Protein AF-A1ZMB5-F1 (afdb_monomer)

Solvent-accessible surface area (backbone atoms only — not comparable to full-atom values): 4811 Å² total; per-residue (Å²): 136,84,62,90,88,73,66,94,58,50,70,45,74,51,74,44,70,43,79,54,98,88,41,81,38,72,35,33,37,34,37,26,45,21,45,98,84,70,46,75,72,49,90,66,66,50,76,49,78,61,73,90,83,71,78,91,76,77,77,61,70,73,79,74,52,81,75,82,74,81,126

Structure (mmCIF, N/CA/C/O backbone):
data_AF-A1ZMB5-F1
#
_entry.id   AF-A1ZMB5-F1
#
loop_
_atom_site.group_PDB
_atom_site.id
_atom_site.type_symbol
_atom_site.label_atom_id
_atom_site.label_alt_id
_atom_site.label_comp_id
_atom_site.label_asym_id
_atom_site.label_entity_id
_atom_site.label_seq_id
_atom_site.pdbx_PDB_ins_code
_atom_site.Cartn_x
_atom_site.Cartn_y
_atom_site.Cartn_z
_atom_site.occupancy
_atom_site.B_iso_or_equiv
_atom_site.auth_seq_id
_atom_site.auth_comp_id
_atom_site.auth_asym_id
_atom_site.auth_atom_id
_atom_site.pdbx_PDB_model_num
ATOM 1 N N . MET A 1 1 ? -2.986 5.159 -6.882 1.00 50.91 1 MET A N 1
ATOM 2 C CA . MET A 1 1 ? -3.796 4.590 -7.982 1.00 50.91 1 MET A CA 1
ATOM 3 C C . MET A 1 1 ? -3.316 5.230 -9.260 1.00 50.91 1 MET A C 1
ATOM 5 O O . MET A 1 1 ? -2.884 6.373 -9.205 1.00 50.91 1 MET A O 1
ATOM 9 N N . VAL A 1 2 ? -3.313 4.493 -10.362 1.00 56.41 2 VAL A N 1
ATOM 10 C CA . VAL A 1 2 ? -2.942 5.059 -11.654 1.00 56.41 2 VAL A CA 1
ATOM 11 C C . VAL A 1 2 ? -4.230 5.296 -12.426 1.00 56.41 2 VAL A C 1
ATOM 13 O O . VAL A 1 2 ? -4.994 4.355 -12.625 1.00 56.41 2 VAL A O 1
ATOM 16 N N . ASP A 1 3 ? -4.488 6.549 -12.784 1.00 61.94 3 ASP A N 1
ATOM 17 C CA . ASP A 1 3 ? -5.731 6.945 -13.441 1.00 61.94 3 ASP A CA 1
ATOM 18 C C . ASP A 1 3 ? -5.830 6.400 -14.871 1.00 61.94 3 ASP A C 1
ATOM 20 O O . ASP A 1 3 ? -4.842 6.280 -15.608 1.00 61.94 3 ASP A O 1
ATOM 24 N N . TYR A 1 4 ? -7.064 6.097 -15.273 1.00 53.00 4 TYR A N 1
ATOM 25 C CA . TYR A 1 4 ? -7.411 5.703 -16.635 1.00 53.00 4 TYR A CA 1
ATOM 26 C C . TYR A 1 4 ? -6.984 6.806 -17.628 1.00 53.00 4 TYR A C 1
ATOM 28 O O . TYR A 1 4 ? -7.247 7.982 -17.396 1.00 53.00 4 TYR A O 1
ATOM 36 N N . ASN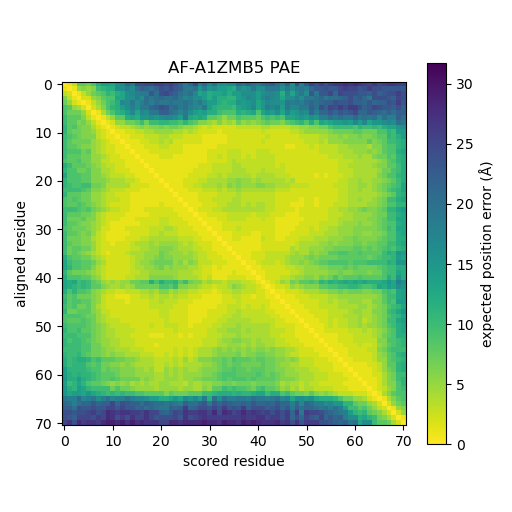 A 1 5 ? -6.310 6.434 -18.725 1.00 59.81 5 ASN A N 1
ATOM 37 C CA . ASN A 1 5 ? -5.707 7.312 -19.753 1.00 59.81 5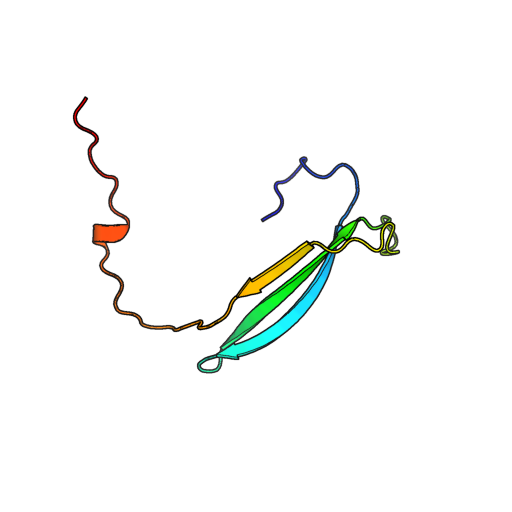 ASN A CA 1
ATOM 38 C C . ASN A 1 5 ?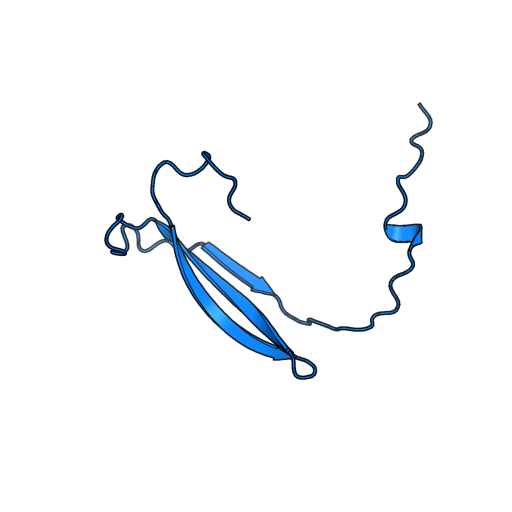 -4.458 8.143 -19.382 1.00 59.81 5 ASN A C 1
ATOM 40 O O . ASN A 1 5 ? -3.931 8.838 -20.252 1.00 59.81 5 ASN A O 1
ATOM 44 N N . VAL A 1 6 ? -3.904 8.041 -18.168 1.00 62.25 6 VAL A N 1
ATOM 45 C CA . VAL A 1 6 ? -2.632 8.729 -17.830 1.00 62.25 6 VAL A CA 1
ATOM 46 C C . VAL A 1 6 ? -1.405 7.948 -18.329 1.00 62.25 6 VAL A C 1
ATOM 48 O O . VAL A 1 6 ? -0.328 8.504 -18.555 1.00 62.25 6 VAL A O 1
ATOM 51 N N . VAL A 1 7 ? -1.562 6.648 -18.574 1.00 62.41 7 VAL A N 1
ATOM 52 C CA . VAL A 1 7 ? -0.455 5.733 -18.860 1.00 62.41 7 VAL A CA 1
ATOM 53 C C . VAL A 1 7 ? -0.347 5.443 -20.353 1.00 62.41 7 VAL A C 1
ATOM 55 O O . VAL A 1 7 ? -1.029 4.571 -20.880 1.00 62.41 7 VAL A O 1
ATOM 58 N N . LYS A 1 8 ? 0.561 6.136 -21.045 1.00 71.38 8 LYS A N 1
ATOM 59 C CA . LYS A 1 8 ? 0.890 5.820 -22.450 1.00 71.38 8 LYS A CA 1
ATOM 60 C C . LYS A 1 8 ? 1.700 4.520 -22.611 1.00 71.38 8 LYS A C 1
ATOM 62 O O . LYS A 1 8 ? 1.729 3.959 -23.700 1.00 71.38 8 LYS A O 1
ATOM 67 N N . GLN A 1 9 ? 2.371 4.057 -21.553 1.00 76.62 9 GLN A N 1
ATOM 68 C CA . GLN A 1 9 ? 3.206 2.844 -21.530 1.00 76.62 9 GLN A CA 1
ATOM 69 C C . GLN A 1 9 ? 2.840 1.988 -20.315 1.00 76.62 9 GLN A C 1
ATOM 71 O O . GLN A 1 9 ? 2.965 2.512 -19.209 1.00 76.62 9 GLN A O 1
ATOM 76 N N . PRO A 1 10 ? 2.419 0.720 -20.475 1.00 87.62 10 PRO A N 1
ATOM 77 C CA . PRO A 1 10 ? 1.903 -0.070 -19.364 1.00 87.62 10 PRO A CA 1
ATOM 78 C C . PRO A 1 10 ? 2.933 -0.208 -18.237 1.00 87.62 10 PRO A C 1
ATOM 80 O O . PRO A 1 10 ? 4.144 -0.154 -18.453 1.00 87.62 10 PRO A O 1
ATOM 83 N N . LEU A 1 11 ? 2.433 -0.374 -17.015 1.00 90.44 11 LEU A N 1
ATOM 84 C CA . LEU A 1 11 ? 3.255 -0.616 -15.835 1.00 90.44 11 LEU A CA 1
ATOM 85 C C . LEU A 1 11 ? 3.120 -2.079 -15.420 1.00 90.44 11 LEU A C 1
ATOM 87 O O . LEU A 1 11 ? 2.023 -2.637 -15.455 1.00 90.44 11 LEU A O 1
ATOM 91 N N . ILE A 1 12 ? 4.221 -2.675 -14.976 1.00 92.56 12 ILE A N 1
ATOM 92 C CA . ILE A 1 12 ? 4.210 -3.949 -14.260 1.00 92.56 12 ILE A CA 1
ATOM 93 C C . ILE A 1 12 ? 4.406 -3.686 -12.775 1.00 92.56 12 ILE A C 1
ATOM 95 O O . ILE 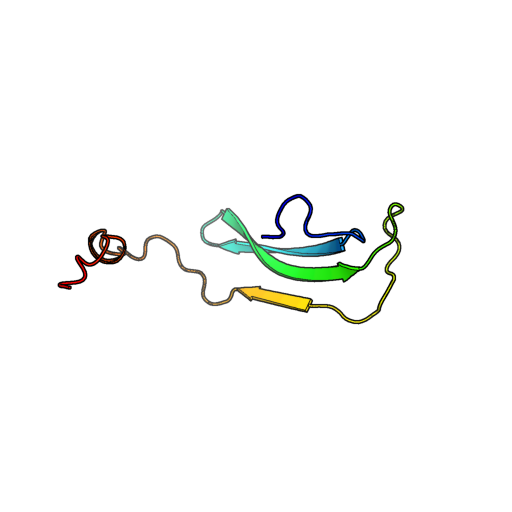A 1 12 ? 5.171 -2.805 -12.386 1.00 92.56 12 ILE A O 1
ATOM 99 N N . MET A 1 13 ? 3.718 -4.462 -11.945 1.00 93.88 13 MET A N 1
ATOM 100 C CA . MET A 1 13 ? 3.761 -4.338 -10.496 1.00 93.88 13 MET A CA 1
ATOM 101 C C . MET A 1 13 ? 4.112 -5.681 -9.865 1.00 93.88 13 MET A C 1
ATOM 103 O O . MET A 1 13 ? 3.601 -6.724 -10.269 1.00 93.88 13 MET A O 1
ATOM 107 N N . ARG A 1 14 ? 4.965 -5.647 -8.844 1.00 94.69 14 ARG A N 1
ATOM 108 C CA . ARG A 1 14 ? 5.221 -6.774 -7.946 1.00 94.69 14 ARG A CA 1
ATOM 109 C C . ARG A 1 14 ? 4.673 -6.420 -6.573 1.00 94.69 14 ARG A C 1
ATOM 111 O O . ARG A 1 14 ? 4.883 -5.303 -6.104 1.00 94.69 14 ARG A O 1
ATOM 118 N N . VAL A 1 15 ? 3.958 -7.360 -5.964 1.00 96.56 15 VAL A N 1
ATOM 119 C CA . VAL A 1 15 ? 3.236 -7.153 -4.707 1.00 96.56 15 VAL A CA 1
ATOM 120 C C . VAL A 1 15 ? 3.659 -8.214 -3.705 1.00 96.56 15 VAL A C 1
ATOM 122 O O . VAL A 1 15 ? 3.638 -9.402 -4.020 1.00 96.56 15 VAL A O 1
ATOM 125 N N . THR A 1 16 ? 3.984 -7.781 -2.492 1.00 97.00 16 THR A N 1
ATOM 126 C CA . THR A 1 16 ? 4.150 -8.662 -1.338 1.00 97.00 16 THR A CA 1
ATOM 127 C C . THR A 1 16 ? 2.997 -8.413 -0.384 1.00 97.00 16 THR A C 1
ATOM 129 O O . THR A 1 16 ? 2.785 -7.291 0.083 1.00 97.00 16 THR A O 1
ATOM 132 N N . TYR A 1 17 ? 2.257 -9.477 -0.091 1.00 96.88 17 TYR A N 1
ATOM 133 C CA . TYR A 1 17 ? 1.174 -9.430 0.876 1.00 96.88 17 TYR A CA 1
ATOM 134 C C . TYR A 1 17 ? 1.688 -9.731 2.283 1.00 96.88 17 TYR A C 1
ATOM 136 O O . TYR A 1 17 ? 2.553 -10.584 2.474 1.00 96.88 17 TYR A O 1
ATOM 144 N N . LYS A 1 18 ? 1.112 -9.051 3.271 1.00 97.25 18 LYS A N 1
ATOM 145 C CA . LYS A 1 18 ? 1.266 -9.335 4.696 1.00 97.25 18 LYS A CA 1
ATOM 146 C C . LYS A 1 18 ? -0.096 -9.688 5.277 1.00 97.25 18 LYS A C 1
ATOM 148 O O . LYS A 1 18 ? -1.077 -9.022 4.962 1.00 97.25 18 LYS A O 1
ATOM 153 N N . SER A 1 19 ? -0.144 -10.711 6.124 1.00 96.62 19 SER A N 1
ATOM 154 C CA . SER A 1 19 ? -1.331 -10.990 6.933 1.00 96.62 19 SER A CA 1
ATOM 155 C C . SER A 1 19 ? -1.326 -10.060 8.143 1.00 96.62 19 SER A C 1
ATOM 157 O O . SER A 1 19 ? -0.379 -10.088 8.929 1.00 96.62 19 SER A O 1
ATOM 159 N N . ILE A 1 20 ? -2.347 -9.218 8.267 1.00 96.56 20 ILE A N 1
ATOM 160 C CA . ILE A 1 20 ? -2.557 -8.310 9.400 1.00 96.56 20 ILE A CA 1
ATOM 161 C C . ILE A 1 20 ? -3.985 -8.551 9.878 1.00 96.56 20 ILE A C 1
ATOM 163 O O . ILE A 1 20 ? -4.921 -8.438 9.089 1.00 96.56 20 ILE A O 1
ATOM 167 N N . ASP A 1 21 ? -4.141 -8.961 11.137 1.00 95.19 21 ASP A N 1
ATOM 168 C CA . ASP A 1 21 ? -5.427 -9.342 11.742 1.00 95.19 21 ASP A CA 1
ATOM 169 C C . ASP A 1 21 ? -6.245 -10.338 10.890 1.00 95.19 21 ASP A C 1
ATOM 171 O O . ASP A 1 21 ? -7.468 -10.265 10.798 1.00 95.19 21 ASP A O 1
ATOM 175 N N . GLY A 1 22 ? -5.555 -11.277 10.230 1.00 95.62 22 GLY A N 1
ATOM 176 C CA . GLY A 1 22 ? -6.170 -12.298 9.373 1.00 95.62 22 GLY A CA 1
ATOM 177 C C . GLY A 1 22 ? -6.522 -11.832 7.955 1.00 95.62 22 GLY A C 1
ATOM 178 O O . GLY A 1 22 ? -7.037 -12.628 7.171 1.00 95.62 22 GLY A O 1
ATOM 179 N N . VAL A 1 23 ? -6.223 -10.579 7.595 1.00 96.69 23 VAL A N 1
ATOM 180 C CA . VAL A 1 23 ? -6.468 -10.017 6.260 1.00 96.69 23 VAL A CA 1
ATOM 181 C C . VAL A 1 23 ? -5.156 -9.885 5.490 1.00 96.69 23 VAL A C 1
ATOM 183 O O . VAL A 1 23 ? -4.170 -9.353 5.995 1.00 96.69 23 VAL A O 1
ATOM 186 N N . MET A 1 24 ? -5.143 -10.341 4.236 1.00 97.56 24 MET A N 1
ATOM 187 C CA . MET A 1 24 ? -3.988 -10.204 3.345 1.00 97.56 24 MET A CA 1
ATOM 188 C C . MET A 1 24 ? -3.941 -8.800 2.737 1.00 97.56 24 MET A C 1
ATOM 190 O O . MET A 1 24 ? -4.739 -8.459 1.864 1.00 97.56 24 MET A O 1
ATOM 194 N N . ILE A 1 25 ? -2.974 -7.994 3.168 1.00 97.31 25 ILE A N 1
ATOM 195 C CA . ILE A 1 25 ? -2.792 -6.606 2.740 1.00 97.31 25 ILE A CA 1
ATOM 196 C C . ILE A 1 25 ? -1.570 -6.497 1.829 1.00 97.31 25 ILE A C 1
ATOM 198 O O . ILE A 1 25 ? -0.507 -7.000 2.196 1.00 97.31 25 ILE A O 1
ATOM 202 N N . PRO A 1 26 ? -1.666 -5.826 0.668 1.00 96.25 26 PRO A N 1
ATOM 203 C CA . PRO A 1 26 ? -0.532 -5.585 -0.223 1.00 96.25 26 PRO A CA 1
ATOM 204 C C . PRO A 1 26 ? 0.380 -4.487 0.350 1.00 96.25 26 PRO A C 1
ATOM 206 O O . PRO A 1 26 ? 0.433 -3.374 -0.166 1.00 96.25 26 PRO A O 1
ATOM 209 N N . ALA A 1 27 ? 1.053 -4.798 1.457 1.00 96.75 27 ALA A N 1
ATOM 210 C CA . ALA A 1 27 ? 1.827 -3.854 2.258 1.00 96.75 27 ALA A CA 1
ATOM 211 C C . ALA A 1 27 ? 3.104 -3.368 1.558 1.00 96.75 27 ALA A C 1
ATOM 213 O O . ALA A 1 27 ? 3.594 -2.289 1.866 1.00 96.75 27 ALA A O 1
ATOM 214 N N . TYR A 1 28 ? 3.621 -4.136 0.597 1.00 97.12 28 TYR A N 1
ATOM 215 C CA . TYR A 1 28 ? 4.720 -3.689 -0.250 1.00 97.12 28 TYR A CA 1
ATOM 216 C C . TYR A 1 28 ? 4.348 -3.854 -1.706 1.00 97.12 28 TYR A C 1
ATOM 218 O O . TYR A 1 28 ? 3.942 -4.935 -2.151 1.00 97.12 28 TYR A O 1
ATOM 226 N N . ARG A 1 29 ? 4.526 -2.783 -2.467 1.00 96.12 29 ARG A N 1
ATOM 227 C CA . ARG A 1 29 ? 4.342 -2.785 -3.909 1.00 96.12 29 ARG A CA 1
ATOM 228 C C . ARG A 1 29 ? 5.510 -2.077 -4.548 1.00 96.12 29 ARG A C 1
ATOM 230 O O . ARG A 1 29 ? 5.991 -1.069 -4.047 1.00 96.12 29 ARG A O 1
ATOM 237 N N . LYS A 1 30 ? 5.927 -2.576 -5.700 1.00 95.00 30 LYS A N 1
ATOM 238 C CA . LYS A 1 30 ? 6.821 -1.832 -6.575 1.00 95.00 30 LYS A CA 1
ATOM 239 C C . LYS A 1 30 ? 6.367 -1.933 -8.007 1.00 95.00 30 LYS A C 1
ATOM 241 O O . LYS A 1 30 ? 5.900 -2.993 -8.427 1.00 95.00 30 LYS A O 1
ATOM 246 N N . TYR A 1 31 ? 6.508 -0.846 -8.745 1.00 94.00 31 TYR A N 1
ATOM 247 C CA . TYR A 1 31 ? 6.103 -0.775 -10.139 1.00 94.00 31 TYR A CA 1
ATOM 248 C C . TYR A 1 31 ? 7.175 -0.133 -11.014 1.00 94.00 31 TYR A C 1
ATOM 250 O O . TYR A 1 31 ? 7.925 0.738 -10.577 1.00 94.00 31 TYR A O 1
ATOM 258 N N . THR A 1 32 ? 7.242 -0.590 -12.259 1.00 94.25 32 THR A N 1
ATOM 259 C CA . THR A 1 32 ? 8.108 -0.042 -13.309 1.00 94.25 32 THR A CA 1
ATOM 260 C C . THR A 1 32 ? 7.389 -0.112 -14.655 1.00 94.25 32 THR A C 1
ATOM 262 O O . THR A 1 32 ? 6.341 -0.750 -14.785 1.00 94.25 32 THR A O 1
ATOM 265 N N . LYS A 1 33 ? 7.940 0.556 -15.666 1.00 92.31 33 LYS A N 1
ATOM 266 C CA . LYS A 1 33 ? 7.453 0.490 -17.043 1.00 92.31 33 LYS A CA 1
ATOM 267 C C . LYS A 1 33 ? 7.667 -0.900 -17.623 1.00 92.31 33 LYS A C 1
ATOM 269 O O . LYS A 1 33 ? 8.703 -1.526 -17.401 1.00 92.31 33 LYS A O 1
ATOM 274 N N . ALA A 1 34 ? 6.709 -1.347 -18.418 1.00 92.44 34 ALA A N 1
ATOM 275 C CA . ALA A 1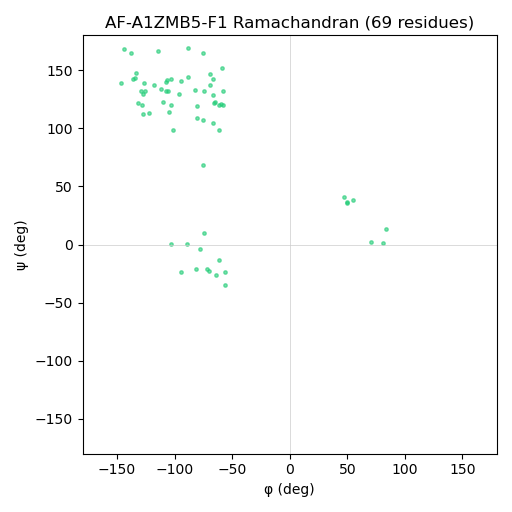 34 ? 6.773 -2.616 -19.111 1.00 92.44 34 ALA A CA 1
ATOM 276 C C . ALA A 1 34 ? 6.263 -2.510 -20.550 1.00 92.44 34 ALA A C 1
ATOM 278 O O . ALA A 1 34 ? 5.616 -1.536 -20.941 1.00 92.44 34 ALA A O 1
ATOM 279 N N . THR A 1 35 ? 6.563 -3.527 -21.352 1.00 91.00 35 THR A N 1
ATOM 280 C CA . THR A 1 35 ? 5.879 -3.762 -22.621 1.00 91.00 35 THR A CA 1
ATOM 281 C C . THR A 1 35 ? 4.491 -4.340 -22.358 1.00 91.00 35 THR A C 1
ATOM 283 O O . THR A 1 35 ? 4.199 -4.872 -21.286 1.00 91.00 35 THR A O 1
ATOM 286 N N . TRP A 1 36 ? 3.628 -4.318 -23.374 1.00 88.06 36 TRP A N 1
ATOM 287 C CA . TRP A 1 36 ? 2.338 -5.017 -23.332 1.00 88.06 36 TRP A CA 1
ATOM 288 C C . TRP A 1 36 ? 2.466 -6.541 -23.178 1.00 88.06 36 TRP A C 1
ATOM 290 O O . TRP A 1 36 ? 1.485 -7.201 -22.854 1.00 88.06 36 TRP A O 1
ATOM 300 N N . LYS A 1 37 ? 3.667 -7.100 -23.378 1.00 90.94 37 LYS A N 1
ATOM 301 C CA . LYS A 1 37 ? 3.981 -8.514 -23.130 1.00 90.94 37 LYS A CA 1
ATOM 302 C C . LYS A 1 37 ? 4.453 -8.782 -21.693 1.00 90.94 37 LYS A C 1
ATOM 304 O O . LYS A 1 37 ? 4.744 -9.924 -21.361 1.00 90.94 37 LYS A O 1
ATOM 309 N N . GLY A 1 38 ? 4.526 -7.753 -20.844 1.00 88.50 38 GLY A N 1
ATOM 310 C CA . GLY A 1 38 ? 4.962 -7.871 -19.451 1.00 88.50 38 GLY A CA 1
ATOM 311 C C . GLY A 1 38 ? 6.480 -7.854 -19.255 1.00 88.50 38 GLY A C 1
ATOM 312 O O . GLY A 1 38 ? 6.956 -8.186 -18.172 1.00 88.50 38 GLY A O 1
ATOM 313 N N . GLU A 1 39 ? 7.253 -7.463 -20.270 1.00 92.88 39 GLU A N 1
ATOM 314 C CA . GLU A 1 39 ? 8.711 -7.339 -20.157 1.00 92.88 39 GLU A CA 1
ATOM 315 C C . GLU A 1 39 ? 9.063 -5.993 -19.523 1.00 92.88 39 GLU A C 1
ATOM 317 O O . GLU A 1 39 ? 8.534 -4.962 -19.934 1.00 92.88 39 GLU A O 1
ATOM 322 N N . VAL A 1 40 ? 9.956 -5.986 -18.534 1.00 93.44 40 VAL A N 1
ATOM 323 C CA . VAL A 1 40 ? 10.418 -4.756 -17.872 1.00 93.44 40 VAL A CA 1
ATOM 324 C C . VAL A 1 40 ? 11.218 -3.904 -18.862 1.00 93.44 40 VAL A C 1
ATOM 326 O O . VAL A 1 40 ? 12.144 -4.401 -19.495 1.00 93.44 40 VAL A O 1
ATOM 329 N N . LEU A 1 41 ? 10.861 -2.623 -18.988 1.00 91.38 41 LEU A N 1
ATOM 330 C CA . LEU A 1 41 ? 11.515 -1.672 -19.899 1.00 91.38 41 LEU A CA 1
ATOM 331 C C . LEU A 1 41 ? 12.624 -0.850 -19.237 1.00 91.38 41 LEU A C 1
ATOM 333 O O . LEU A 1 41 ? 13.484 -0.317 -19.932 1.00 91.38 41 LEU A O 1
ATOM 337 N N . ASP A 1 42 ? 12.567 -0.698 -17.917 1.00 86.00 42 ASP A N 1
ATOM 338 C CA . ASP A 1 42 ? 13.512 0.088 -17.126 1.00 86.00 42 ASP A CA 1
ATOM 339 C C . ASP A 1 42 ? 13.689 -0.575 -15.754 1.00 86.00 42 ASP A C 1
ATOM 341 O O . ASP A 1 42 ? 12.723 -1.029 -15.132 1.00 86.00 42 ASP A O 1
ATOM 345 N N . GLU A 1 43 ? 14.924 -0.623 -15.269 1.00 89.06 43 GLU A N 1
ATOM 346 C CA . GLU A 1 43 ? 15.264 -1.154 -13.948 1.00 89.06 43 GLU A CA 1
ATOM 347 C C . GLU A 1 43 ? 14.956 -0.167 -12.812 1.00 89.06 43 GLU A C 1
ATOM 349 O O . GLU A 1 43 ? 15.086 -0.517 -11.640 1.00 89.06 43 GLU A O 1
ATOM 354 N N . LYS A 1 44 ? 14.509 1.055 -13.119 1.00 94.31 44 LYS A N 1
ATOM 355 C CA . LYS A 1 44 ? 14.031 2.014 -12.117 1.00 94.31 44 LYS A CA 1
ATOM 356 C C . LYS A 1 44 ? 12.642 1.638 -11.614 1.00 94.31 44 LYS A C 1
ATOM 358 O O . LYS A 1 44 ? 11.636 1.842 -12.291 1.00 94.31 44 LYS A O 1
ATOM 363 N N . TRP A 1 45 ? 12.590 1.141 -10.386 1.00 94.44 45 TRP A N 1
ATOM 364 C CA . TRP A 1 45 ? 11.344 0.848 -9.687 1.00 94.44 45 TRP A CA 1
ATOM 365 C C . TRP A 1 45 ? 10.931 2.019 -8.805 1.00 94.44 45 TRP A C 1
ATOM 367 O O . TRP A 1 45 ? 11.761 2.629 -8.134 1.00 94.44 45 TRP A O 1
ATOM 377 N N . VAL A 1 46 ? 9.631 2.294 -8.774 1.00 94.69 46 VAL A N 1
ATOM 378 C CA . VAL A 1 46 ? 9.026 3.091 -7.709 1.00 94.69 46 VAL A CA 1
ATOM 379 C C . VAL A 1 46 ? 8.461 2.127 -6.680 1.00 94.69 46 VAL A C 1
ATOM 381 O O . VAL A 1 46 ? 7.743 1.191 -7.040 1.00 94.69 46 VAL A O 1
ATOM 384 N N . GLU A 1 47 ? 8.803 2.347 -5.416 1.00 95.88 47 GLU A N 1
ATOM 385 C CA . GLU A 1 47 ? 8.373 1.516 -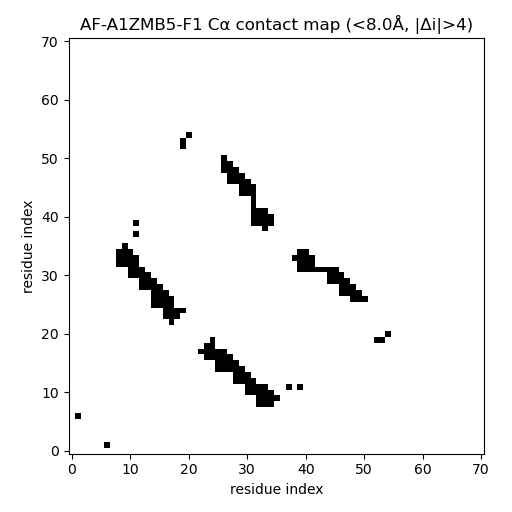4.296 1.00 95.88 47 GLU A CA 1
ATOM 386 C C . GLU A 1 47 ? 7.337 2.258 -3.451 1.00 95.88 47 GLU A C 1
ATOM 388 O O . GLU A 1 47 ? 7.444 3.460 -3.216 1.00 95.88 47 GLU A O 1
ATOM 393 N N . ASP A 1 48 ? 6.323 1.523 -3.015 1.00 95.69 48 ASP A N 1
ATOM 394 C CA . ASP A 1 48 ? 5.279 1.963 -2.101 1.00 95.69 48 ASP A CA 1
ATOM 395 C C . ASP A 1 48 ? 5.221 0.953 -0.955 1.00 95.69 48 ASP A C 1
ATOM 397 O O . ASP A 1 48 ? 4.913 -0.231 -1.150 1.00 95.69 48 ASP A O 1
ATOM 401 N N . ILE A 1 49 ? 5.613 1.429 0.221 1.00 96.50 49 ILE A N 1
ATOM 402 C CA . ILE A 1 49 ? 5.869 0.633 1.411 1.00 96.50 49 ILE A CA 1
ATOM 403 C C . ILE A 1 49 ? 4.957 1.147 2.522 1.00 96.50 49 ILE A C 1
ATOM 405 O O . ILE A 1 49 ? 5.117 2.268 3.001 1.00 96.50 49 ILE A O 1
ATOM 409 N N . ALA A 1 50 ? 4.006 0.312 2.931 1.00 95.56 50 ALA A N 1
ATOM 410 C CA . ALA A 1 50 ? 3.098 0.584 4.032 1.00 95.56 50 ALA A CA 1
ATOM 411 C C . ALA A 1 50 ? 3.504 -0.243 5.260 1.00 95.56 50 ALA A C 1
ATOM 413 O O . ALA A 1 50 ? 3.415 -1.475 5.270 1.00 95.56 50 ALA A O 1
ATOM 414 N N . GLU A 1 51 ? 3.934 0.457 6.305 1.00 94.44 51 GLU A N 1
ATOM 415 C CA . GLU A 1 51 ? 4.349 -0.114 7.589 1.00 94.44 51 GLU A CA 1
ATOM 416 C C . GLU A 1 51 ? 3.394 0.313 8.707 1.00 94.44 51 GLU A C 1
ATOM 418 O O . GLU A 1 51 ? 2.544 1.180 8.506 1.00 94.44 51 GLU A O 1
ATOM 423 N N . ASP A 1 52 ? 3.487 -0.349 9.865 1.00 95.56 52 ASP A N 1
ATOM 424 C CA . ASP A 1 52 ? 2.666 -0.068 11.053 1.00 95.56 52 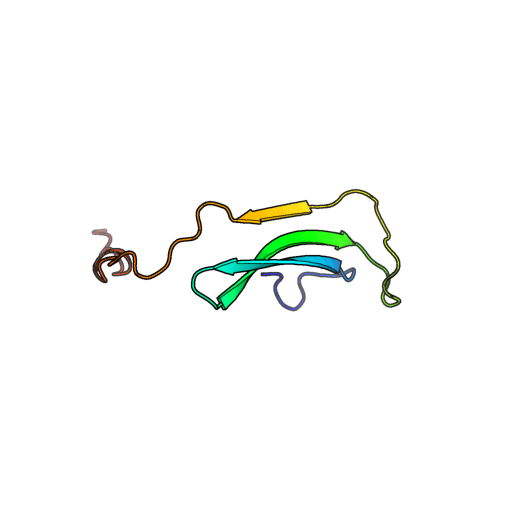ASP A CA 1
ATOM 425 C C . ASP A 1 52 ? 1.154 0.016 10.792 1.00 95.56 52 ASP A C 1
ATOM 427 O O . ASP A 1 52 ? 0.420 0.783 11.420 1.00 95.56 52 ASP A O 1
ATOM 431 N N . ILE A 1 53 ? 0.671 -0.814 9.866 1.00 95.00 53 ILE A N 1
ATOM 432 C CA . ILE A 1 53 ? -0.747 -0.919 9.533 1.00 95.00 53 ILE A CA 1
ATOM 433 C C . ILE A 1 53 ? -1.494 -1.479 10.744 1.00 95.00 53 ILE A C 1
ATOM 435 O O . ILE A 1 53 ? -1.213 -2.586 11.205 1.00 95.00 53 ILE A O 1
ATOM 439 N N . LYS A 1 54 ? -2.474 -0.718 11.235 1.00 94.69 54 LYS A N 1
ATOM 440 C CA . LYS A 1 54 ? -3.321 -1.094 12.367 1.00 94.69 54 LYS A CA 1
ATOM 441 C C . LYS A 1 54 ? -4.787 -0.928 12.000 1.00 94.69 54 LYS A C 1
ATOM 443 O O . LYS A 1 54 ? -5.191 0.126 11.506 1.00 94.69 54 LYS A O 1
ATOM 448 N N . PHE A 1 55 ? -5.593 -1.943 12.287 1.00 94.88 55 PHE A N 1
ATOM 449 C CA . PHE A 1 55 ? -7.043 -1.858 12.153 1.00 94.88 55 PHE A CA 1
ATOM 450 C C . PHE A 1 55 ? -7.696 -1.338 13.436 1.00 94.88 55 PHE A C 1
ATOM 452 O O . PHE A 1 55 ? -7.051 -1.195 14.477 1.00 94.88 55 PHE A O 1
ATOM 459 N N . ASN A 1 56 ? -8.986 -1.002 13.346 1.00 94.00 56 ASN A N 1
ATOM 460 C CA . ASN A 1 56 ? -9.831 -0.654 14.494 1.00 94.00 56 ASN A CA 1
ATOM 461 C C . ASN A 1 56 ? -9.284 0.489 15.374 1.00 94.00 56 ASN A C 1
ATOM 463 O O . ASN A 1 56 ? -9.426 0.476 16.591 1.00 94.00 56 ASN A O 1
ATOM 467 N N . GLN A 1 57 ? -8.676 1.508 14.759 1.00 95.19 57 GLN A N 1
ATOM 468 C CA . GLN A 1 57 ? -8.037 2.629 15.466 1.00 95.19 57 GLN A CA 1
ATOM 469 C C . GLN A 1 57 ? -9.019 3.654 16.072 1.00 95.19 57 GLN A C 1
ATOM 471 O O . GLN A 1 57 ? -8.588 4.723 16.492 1.00 95.19 57 GLN A O 1
ATOM 476 N N . ASN A 1 58 ? -10.329 3.372 16.101 1.00 95.38 58 ASN A N 1
ATOM 477 C CA . ASN A 1 58 ? -11.368 4.290 16.595 1.00 95.38 58 ASN A CA 1
ATOM 478 C C . ASN A 1 58 ? -11.242 5.725 16.040 1.00 95.38 58 ASN A C 1
ATOM 480 O O . ASN A 1 58 ? -11.421 6.706 16.763 1.00 95.38 58 ASN A O 1
ATOM 484 N N . ILE A 1 59 ? -10.922 5.854 14.746 1.00 94.06 59 ILE A N 1
ATOM 485 C CA . ILE A 1 59 ? -10.735 7.161 14.105 1.00 94.06 59 ILE A CA 1
ATOM 486 C C . ILE A 1 59 ? -12.078 7.916 14.113 1.00 94.06 59 ILE A C 1
ATOM 488 O O . ILE A 1 59 ? -13.066 7.396 13.584 1.00 94.06 59 ILE A O 1
ATOM 492 N N . PRO A 1 60 ? -12.149 9.131 14.694 1.00 94.50 60 PRO A N 1
ATOM 493 C CA . PRO A 1 60 ? -13.402 9.863 14.821 1.00 94.50 60 PRO A CA 1
ATOM 494 C C . PRO A 1 60 ? -13.907 10.335 13.456 1.00 94.50 60 PRO A C 1
ATOM 496 O O . PRO A 1 60 ? -13.151 10.883 12.654 1.00 94.50 60 PRO A O 1
ATOM 499 N N . LYS A 1 61 ? -15.218 10.199 13.219 1.00 92.56 61 LYS A N 1
ATOM 500 C CA . LYS A 1 61 ? -15.864 10.614 11.961 1.00 92.56 61 LYS A CA 1
ATOM 501 C C . LYS A 1 61 ? -15.630 12.093 11.631 1.00 92.56 61 LYS A C 1
ATOM 503 O O . LYS A 1 61 ? -15.423 12.420 10.467 1.00 92.56 61 LYS A O 1
ATOM 508 N N . ALA A 1 62 ? -15.576 12.945 12.656 1.00 93.12 62 ALA A N 1
ATOM 509 C CA . ALA A 1 62 ? -15.308 14.376 12.529 1.00 93.12 62 ALA A CA 1
ATOM 510 C C . ALA A 1 62 ? -13.987 14.699 11.801 1.00 93.12 62 ALA A C 1
ATOM 512 O O . ALA A 1 62 ? -13.862 15.768 11.213 1.00 93.12 62 ALA A O 1
ATOM 513 N N . LEU A 1 63 ? -13.010 13.778 11.779 1.00 91.69 63 LEU A N 1
ATOM 514 C CA . LEU A 1 63 ? -11.761 13.953 11.027 1.00 91.69 63 LEU A CA 1
ATOM 515 C C . LEU A 1 63 ? -11.987 14.044 9.507 1.00 91.69 63 LEU A C 1
ATOM 517 O O . LEU A 1 63 ? -11.181 14.638 8.796 1.00 91.69 63 LEU A O 1
ATOM 521 N N . PHE A 1 64 ? -13.078 13.455 9.020 1.00 90.75 64 PHE A N 1
ATOM 522 C CA . PHE A 1 64 ? -13.432 13.394 7.603 1.00 90.75 64 PHE A CA 1
ATOM 523 C C . PHE A 1 64 ? -14.537 14.386 7.226 1.00 90.75 64 PHE A C 1
ATOM 525 O O . PHE A 1 64 ? -14.962 14.426 6.072 1.00 90.75 64 PHE A O 1
ATOM 532 N N . GLU A 1 65 ? -15.026 15.177 8.182 1.00 91.19 65 GLU A N 1
ATOM 533 C CA . GLU A 1 65 ? -16.001 16.225 7.908 1.00 91.19 65 GLU A CA 1
ATOM 534 C C . GLU A 1 65 ? -15.303 17.397 7.212 1.00 91.19 65 GLU A C 1
ATOM 536 O O . GLU A 1 65 ? -14.228 17.846 7.618 1.00 91.19 65 GLU A O 1
ATOM 541 N N . ALA A 1 66 ? -15.903 17.884 6.122 1.00 83.88 66 ALA A N 1
ATOM 542 C CA . ALA A 1 66 ? -15.371 19.030 5.404 1.00 83.88 66 ALA A CA 1
ATOM 543 C C . ALA A 1 66 ? -15.331 20.231 6.355 1.00 83.88 66 ALA A C 1
ATOM 545 O O . ALA A 1 66 ? -16.363 20.653 6.879 1.00 83.88 66 ALA A O 1
ATOM 546 N N . LYS A 1 67 ? -14.142 20.800 6.577 1.00 74.19 67 LYS A N 1
ATOM 547 C CA . LYS A 1 67 ? -14.045 22.069 7.298 1.00 74.19 67 LYS A CA 1
ATOM 548 C C . LYS A 1 67 ? -14.800 23.108 6.478 1.00 74.19 67 LYS A C 1
ATOM 550 O O . LYS A 1 67 ? -14.440 23.349 5.329 1.00 74.19 67 LYS A O 1
ATOM 555 N N . ALA A 1 68 ? -15.828 23.719 7.063 1.00 65.44 68 ALA A N 1
ATOM 556 C CA . ALA A 1 68 ? -16.403 24.934 6.516 1.00 65.44 68 ALA A CA 1
ATOM 557 C C . ALA A 1 68 ? -15.296 25.994 6.526 1.00 65.44 68 ALA A C 1
ATOM 559 O O . ALA A 1 68 ? -14.963 26.561 7.566 1.00 65.44 68 ALA A O 1
ATOM 560 N N . THR A 1 69 ? -14.646 26.200 5.386 1.00 66.19 69 THR A N 1
ATOM 561 C CA . THR A 1 69 ? -13.729 27.315 5.201 1.00 66.19 69 THR A CA 1
ATOM 562 C C . THR A 1 69 ? -14.574 28.581 5.256 1.00 66.19 69 THR A C 1
ATOM 564 O O . THR A 1 69 ? -15.318 28.872 4.320 1.00 66.19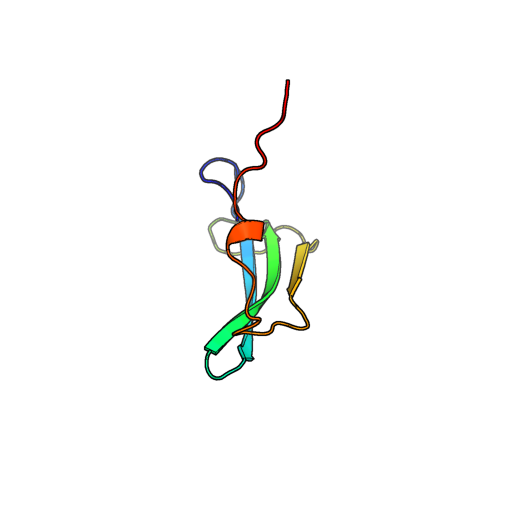 69 THR A O 1
ATOM 567 N N . SER A 1 70 ? -14.504 29.314 6.373 1.00 61.31 70 SER A N 1
ATOM 568 C CA . SER A 1 70 ? -14.978 30.698 6.403 1.00 61.31 70 SER A CA 1
ATOM 569 C C . SER A 1 70 ? -14.200 31.457 5.336 1.00 61.31 70 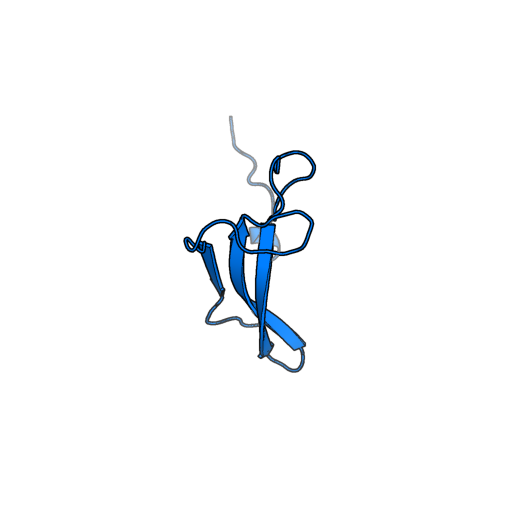SER A C 1
ATOM 571 O O . SER A 1 70 ? -12.968 31.458 5.356 1.00 61.31 70 SER A O 1
ATOM 573 N N . LYS A 1 71 ? -14.938 32.012 4.380 1.00 51.53 71 LYS A N 1
ATOM 574 C CA . LYS A 1 71 ? -14.421 32.908 3.351 1.00 51.53 71 LYS A CA 1
ATOM 575 C C . LYS A 1 71 ? -14.141 34.285 3.944 1.00 51.53 71 LYS A C 1
ATOM 577 O O . LYS A 1 71 ? -14.841 34.639 4.921 1.00 51.53 71 LYS A O 1
#

Secondary structure (DSSP, 8-state):
-PPTTT-SS-EEEEEEEEEETTEEEEEEEEEEEB-TTS-BS-S--EEEE--S--S-----GGGGSPP----

Nearest PDB structures (foldseek):
  8bk2-assembly1_A  TM=3.511E-01  e=1.858E+00  Neisseria meningitidis serogroup B
  9buv-assembly1_A  TM=4.942E-01  e=7.820E+00  Bacillus thuringiensis
  1r8y-assembly1_C  TM=4.905E-01  e=7.325E+00  Mus musculus
  6gf6-assembly1_B  TM=2.602E-01  e=3.811E+00  Gallus gallus

Organism: NCBI:txid313606

pLDDT: mean 87.6, std 13.22, range [50.91, 97.56]

Mean predicted aligned error: 7.18 Å

Sequence (71 aa):
MVDYNVVKQPLIMRVTYKSIDGVMIPAYRKYTKATWKGEVLDEKWVEDIAEDIKFNQNIPKALFEAKATSK

Foldseek 3Di:
DDDDPPDPFDKDKDFDWDQDPNDTDSQKMKIATDHPVRHGPDPDIDIDHHPPDDPPPCDDPVVVDDPPPDD

Radius of gyration: 17.89 Å; Cα contacts (8 Å, |Δi|>4): 84; chains: 1; bounding box: 32×45×40 Å